Protein 7ZTF (pdb70)

Nearest PDB structures (foldseek):
  7ztf-assembly1_A  TM=1.018E+00  e=3.585E-11  Penicillium expansum
  7zut-assembly1_A  TM=1.003E+00  e=8.116E-11  Penicillium expansum
  7zw2-assembly1_A  TM=1.015E+00  e=1.733E-10  Penicillium expansum
  7zvh-assembly1_A  TM=1.007E+00  e=1.635E-10  Penicillium expansum
  7ztj-assembly1_A  TM=9.752E-01  e=5.570E-10  Penicillium expansum

Radius of gyration: 9.97 Å; Cα contacts (8 Å, |Δi|>4): 159; chains: 1; bounding box: 28×24×22 Å

B-factor: mean 9.41, std 6.56, range [2.48, 90.11]

Sequence (57 aa):
SKYGGECSKKEHNTCTYRKKDGKKDHIVVKCPSADNKKKKCKTDRRHHCEYDDHHKKTVDCQTPV

Foldseek 3Di:
DKWKWFAAQVQQWGWTDDPNDTDIDHWDPDPQFTQPDGRAMKIQDPVVRHIGNNDDD

InterPro domains:
  IPR022706 Antifungal protein [PF11402] (35-84)
  IPR023112 Antifungal protein domain superfamily [G3DSA:2.40.50.60] (34-87)
  IPR023112 Antifungal protein domain superfamily [SSF57598] (35-86)

Solvent-accessible surface area: 4076 Å² total; per-residue (Å²): 81,130,51,32,6,71,0,27,120,150,119,28,23,0,39,15,145,47,110,65,132,90,62,125,42,140,7,34,103,51,108,112,84,81,3,103,81,86,154,53,88,0,35,55,8,47,134,119,169,58,25,38,0,49,13,120,207

Structure (mmCIF, N/CA/C/O backbone):
data_7ZTF
#
_entry.id   7ZTF
#
_cell.length_a   46.332
_cell.length_b   46.332
_cell.length_c   42.089
_cell.angle_alpha   90.000
_cell.angle_beta   90.000
_cell.angle_gamma   120.000
#
_symmetry.space_group_name_H-M   'P 32 2 1'
#
loop_
_entity.id
_entity.type
_entity.pdbx_description
1 polymer 'Antifungal protein'
2 non-polymer 'CHLORIDE ION'
3 non-polymer 'SODIUM ION'
4 water water
#
loop_
_atom_site.group_PDB
_atom_site.id
_atom_site.type_symbol
_atom_site.label_atom_id
_atom_site.label_alt_id
_atom_site.label_comp_id
_atom_site.label_asym_id
_atom_site.label_entity_id
_atom_site.label_seq_id
_atom_site.pdbx_PDB_ins_code
_atom_site.Cartn_x
_atom_site.Cartn_y
_atom_site.Cartn_z
_atom_site.occupancy
_atom_site.B_iso_or_equiv
_atom_site.auth_seq_id
_atom_site.auth_comp_id
_atom_site.auth_asym_id
_atom_site.auth_atom_id
_atom_site.pdbx_PDB_model_num
ATOM 1 N N . SER A 1 2 ? -5.329 5.284 0.544 1.00 16.37 2 SER A N 1
ATOM 2 C CA . SER A 1 2 ? -4.675 6.463 1.181 1.00 15.67 2 SER A CA 1
ATOM 3 C C . SER A 1 2 ? -5.700 7.569 1.427 1.00 12.54 2 SER A C 1
ATOM 4 O O . SER A 1 2 ? -6.684 7.681 0.695 1.00 12.50 2 SER A O 1
ATOM 12 N N . LYS A 1 3 ? -5.465 8.355 2.472 1.00 12.14 3 LYS A N 1
ATOM 13 C CA . LYS A 1 3 ? -6.350 9.454 2.845 1.00 11.50 3 LYS A CA 1
ATOM 14 C C . LYS A 1 3 ? -5.662 10.773 2.586 1.00 9.64 3 LYS A C 1
ATOM 15 O O . LYS A 1 3 ? -4.473 10.947 2.891 1.00 12.02 3 LYS A O 1
ATOM 34 N N . TYR A 1 4 ? -6.429 11.693 2.016 1.00 7.02 4 TYR A N 1
ATOM 35 C CA . TYR A 1 4 ? -5.952 13.017 1.642 1.00 6.91 4 TYR A CA 1
ATOM 36 C C . TYR A 1 4 ? -6.863 14.034 2.308 1.00 6.77 4 TYR A C 1
ATOM 37 O O . TYR A 1 4 ? -8.077 14.055 2.064 1.00 7.75 4 TYR A O 1
ATOM 55 N N . GLY A 1 5 ? -6.271 14.874 3.151 1.00 7.08 5 GLY A N 1
ATOM 56 C CA . GLY A 1 5 ? -7.030 15.746 4.015 1.00 7.07 5 GLY A CA 1
ATOM 57 C C . GLY A 1 5 ? -7.181 17.148 3.490 1.00 6.05 5 GLY A C 1
ATOM 58 O O . GLY A 1 5 ? -6.379 17.654 2.697 1.00 6.25 5 GLY A O 1
ATOM 62 N N . GLY A 1 6 ? -8.195 17.806 4.025 1.00 6.18 6 GLY A N 1
ATOM 63 C CA . GLY A 1 6 ? -8.435 19.201 3.752 1.00 7.46 6 GLY A CA 1
ATOM 64 C C . GLY A 1 6 ? -9.521 19.747 4.617 1.00 6.14 6 GLY A C 1
ATOM 65 O O . GLY A 1 6 ? -9.738 19.254 5.727 1.00 6.11 6 GLY A O 1
ATOM 69 N N . GLU A 1 7 ? -10.174 20.796 4.134 1.00 6.31 7 GLU A N 1
ATOM 70 C CA . GLU A 1 7 ? -11.213 21.501 4.878 1.00 7.02 7 GLU A CA 1
ATOM 71 C C . GLU A 1 7 ? -12.459 21.625 4.027 1.00 5.87 7 GLU A C 1
ATOM 72 O O . GLU A 1 7 ? -12.374 21.786 2.810 1.00 6.23 7 GLU A O 1
ATOM 84 N N . CYS A 1 8 ? -13.619 21.641 4.694 1.00 5.71 8 CYS A N 1
ATOM 85 C CA . CYS A 1 8 ? -14.892 21.704 3.971 1.00 5.53 8 CYS A CA 1
ATOM 86 C C . CYS A 1 8 ? -15.545 23.088 4.051 1.00 5.30 8 CYS A C 1
ATOM 87 O O . CYS A 1 8 ? -15.333 23.853 4.987 1.00 6.50 8 CYS A O 1
ATOM 94 N N . SER A 1 9 ? -16.344 23.376 3.025 1.00 5.23 9 SER A N 1
ATOM 95 C CA . SER A 1 9 ? -17.175 24.570 2.966 1.00 5.46 9 SER A CA 1
ATOM 96 C C . SER A 1 9 ? -18.598 24.205 3.326 1.00 5.41 9 SER A C 1
ATOM 97 O O . SER A 1 9 ? -19.225 23.382 2.647 1.00 5.79 9 SER A O 1
ATOM 105 N N . LYS A 1 10 ? -19.136 24.823 4.370 1.00 5.71 10 LYS A N 1
ATOM 106 C CA A LYS A 1 10 ? -20.507 24.566 4.768 0.50 6.21 10 LYS A CA 1
ATOM 107 C CA B LYS A 1 10 ? -20.510 24.555 4.762 0.50 6.24 10 LYS A CA 1
ATOM 108 C C . LYS A 1 10 ? -21.473 25.095 3.702 1.00 6.56 10 LYS A C 1
ATOM 109 O O . LYS A 1 10 ? -22.448 24.433 3.340 1.00 7.92 10 LYS A O 1
ATOM 145 N N . GLU A 1 11 ? -21.209 26.283 3.189 1.00 6.81 11 GLU A N 1
ATOM 146 C CA . GLU A 1 11 ? -22.134 26.888 2.231 1.00 7.60 11 GLU A CA 1
ATOM 147 C C . GLU A 1 11 ? -22.239 26.076 0.952 1.00 7.17 11 GLU A C 1
ATOM 148 O O . GLU A 1 11 ? -23.330 25.911 0.403 1.00 9.00 11 GLU A O 1
ATOM 160 N N . HIS A 1 12 ? -21.111 25.554 0.479 1.00 6.30 12 HIS A N 1
ATOM 161 C CA . HIS A 1 12 ? -21.081 24.870 -0.822 1.00 6.56 12 HIS A CA 1
ATOM 162 C C . HIS A 1 12 ? -21.066 23.352 -0.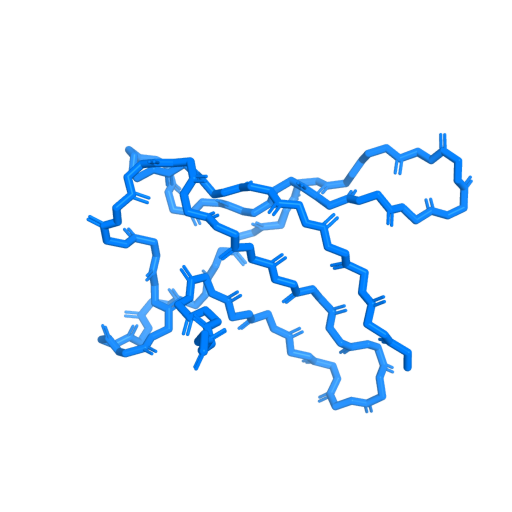727 1.00 5.27 12 HIS A C 1
ATOM 163 O O . HIS A 1 12 ? -21.211 22.665 -1.732 1.00 5.89 12 HIS A O 1
ATOM 178 N N . ASN A 1 13 ? -20.911 22.835 0.481 1.00 4.90 13 ASN A N 1
ATOM 179 C CA . ASN A 1 13 ? -20.797 21.407 0.732 1.00 4.74 13 ASN A CA 1
ATOM 180 C C . ASN A 1 13 ? -19.708 20.741 -0.111 1.00 4.35 13 ASN A C 1
ATOM 181 O O . ASN A 1 13 ? -19.942 19.732 -0.775 1.00 4.86 13 ASN A O 1
ATOM 192 N N . THR A 1 14 ? -18.509 21.318 -0.050 1.00 4.52 14 THR A N 1
ATOM 193 C CA . THR A 1 14 ? -17.332 20.814 -0.734 1.00 4.59 14 THR A CA 1
ATOM 194 C C . THR A 1 14 ? -16.211 20.547 0.263 1.00 4.61 14 THR A C 1
ATOM 195 O O . THR A 1 14 ? -16.199 21.073 1.381 1.00 5.33 14 THR A O 1
ATOM 206 N N . CYS A 1 15 ? -15.271 19.723 -0.184 1.00 4.89 15 CYS A N 1
ATOM 207 C CA . CYS A 1 15 ? -14.037 19.413 0.518 1.00 4.93 15 CYS A CA 1
ATOM 208 C C . CYS A 1 15 ? -12.877 19.788 -0.387 1.00 4.65 15 CYS A C 1
ATOM 209 O O . CYS A 1 15 ? -12.828 19.329 -1.530 1.00 5.21 15 CYS A O 1
ATOM 216 N N . THR A 1 16 ? -11.960 20.623 0.103 1.00 4.72 16 THR A N 1
ATOM 217 C CA . THR A 1 16 ? -10.746 20.961 -0.638 1.00 5.07 16 THR A CA 1
ATOM 218 C C . THR A 1 16 ? -9.588 20.226 0.007 1.00 4.97 16 THR A C 1
ATOM 219 O O . THR A 1 16 ? -9.213 20.558 1.137 1.00 6.20 16 THR A O 1
ATOM 230 N N . TYR A 1 17 ? -9.038 19.233 -0.687 1.00 5.15 17 TYR A N 1
ATOM 231 C CA . TYR A 1 17 ? -8.000 18.370 -0.132 1.00 5.35 17 TYR A CA 1
ATOM 232 C C . TYR A 1 17 ? -6.701 18.476 -0.920 1.00 4.67 17 TYR A C 1
ATOM 233 O O . TYR A 1 17 ? -6.690 18.854 -2.082 1.00 5.12 17 TYR A O 1
ATOM 251 N N . ARG A 1 18 ? -5.606 18.128 -0.242 1.00 5.21 18 ARG A N 1
ATOM 252 C CA . ARG A 1 18 ? -4.278 18.176 -0.830 1.00 5.37 18 ARG A CA 1
ATOM 253 C C . ARG A 1 18 ? -3.855 16.782 -1.300 1.00 5.49 18 ARG A C 1
ATOM 254 O O . ARG A 1 18 ? -3.881 15.825 -0.533 1.00 6.44 18 ARG A O 1
ATOM 275 N N . LYS A 1 19 ? -3.433 16.681 -2.552 1.00 5.56 19 LYS A N 1
ATOM 276 C CA A LYS A 1 19 ? -2.918 15.429 -3.116 0.50 4.75 19 LYS A CA 1
ATOM 277 C CA B LYS A 1 19 ? -2.895 15.429 -3.106 0.50 6.45 19 LYS A CA 1
ATOM 278 C C . LYS A 1 19 ? -1.978 15.741 -4.276 1.00 6.01 19 LYS A C 1
ATOM 279 O O . LYS A 1 19 ? -2.288 16.560 -5.116 1.00 6.05 19 LYS A O 1
ATOM 315 N N . ASP A 1 20 ? -0.826 15.079 -4.319 1.00 7.02 20 ASP A N 1
ATOM 316 C CA . ASP A 1 20 ? 0.136 15.241 -5.417 1.00 8.03 20 ASP A CA 1
ATOM 317 C C . ASP A 1 20 ? 0.569 16.686 -5.606 1.00 7.56 20 ASP A C 1
ATOM 318 O O . ASP A 1 20 ? 0.840 17.116 -6.720 1.00 8.68 20 ASP A O 1
ATOM 327 N N . GLY A 1 21 ? 0.656 17.418 -4.497 1.00 7.02 21 GLY A N 1
ATOM 328 C CA . GLY A 1 21 ? 1.121 18.791 -4.520 1.00 7.18 21 GLY A CA 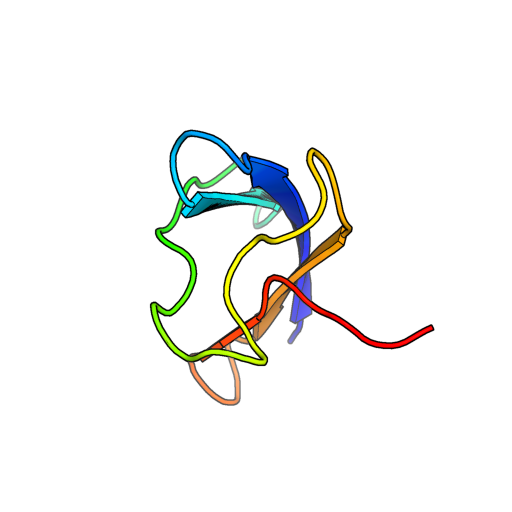1
ATOM 329 C C . GLY A 1 21 ? 0.075 19.820 -4.846 1.00 6.33 21 GLY A C 1
ATOM 330 O O . GLY A 1 21 ? 0.405 20.998 -4.857 1.00 7.39 21 GLY A O 1
ATOM 334 N N . LYS A 1 22 ? -1.157 19.382 -5.116 1.00 6.31 22 LYS A N 1
ATOM 335 C CA A LYS A 1 22 ? -2.193 20.272 -5.578 0.50 5.32 22 LYS A CA 1
ATOM 336 C CA B LYS A 1 22 ? -2.248 20.226 -5.649 0.50 6.41 22 LYS A CA 1
ATOM 337 C C . LYS A 1 22 ? -3.414 20.174 -4.689 1.00 4.90 22 LYS A C 1
ATOM 338 O O . LYS A 1 22 ? -3.619 19.174 -3.993 1.00 5.40 22 LYS A O 1
ATOM 374 N N . ASP A 1 23 ? -4.226 21.229 -4.713 1.00 4.37 23 ASP A N 1
ATOM 375 C CA . ASP A 1 23 ? -5.509 21.214 -4.032 1.00 4.32 23 ASP A CA 1
ATOM 376 C C . ASP A 1 23 ? -6.616 20.827 -5.004 1.00 4.21 23 ASP A C 1
ATOM 377 O O . ASP A 1 23 ? -6.638 21.269 -6.146 1.00 5.28 23 ASP A O 1
ATOM 386 N N . HIS A 1 24 ? -7.543 20.006 -4.515 1.00 4.37 24 HIS A N 1
ATOM 387 C CA . HIS A 1 24 ? -8.637 19.462 -5.332 1.00 4.50 24 HIS A CA 1
ATOM 388 C C . HIS A 1 24 ? -9.934 19.705 -4.586 1.00 4.30 24 HIS A C 1
ATOM 389 O O . HIS A 1 24 ? -10.029 19.383 -3.405 1.00 5.12 24 HIS A O 1
ATOM 404 N N . ILE A 1 25 ? -10.944 20.231 -5.280 1.00 4.47 25 ILE A N 1
ATOM 405 C CA . ILE A 1 25 ? -12.242 20.524 -4.659 1.00 4.66 25 ILE A CA 1
ATOM 406 C C . ILE A 1 25 ? -13.247 19.487 -5.132 1.00 4.14 25 ILE A C 1
ATOM 407 O O . ILE A 1 25 ? -13.533 19.410 -6.339 1.00 4.60 25 ILE A O 1
ATOM 423 N N . VAL A 1 26 ? -13.814 18.738 -4.192 1.00 4.55 26 VAL A N 1
ATOM 424 C CA A VAL A 1 26 ? -14.836 17.739 -4.495 0.50 4.63 26 VAL A CA 1
ATO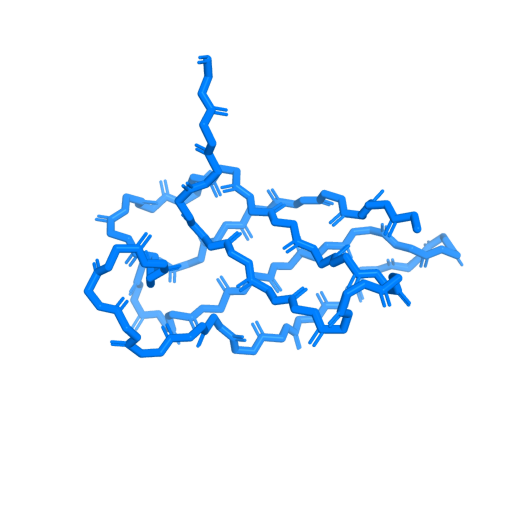M 425 C CA B VAL A 1 26 ? -14.787 17.698 -4.499 0.50 4.71 26 VAL A CA 1
ATOM 426 C C . VAL A 1 26 ? -16.055 18.012 -3.673 1.00 4.39 26 VAL A C 1
ATOM 427 O O . VAL A 1 26 ? -15.954 18.480 -2.537 1.00 5.51 26 VAL A O 1
ATOM 451 N N . LYS A 1 27 ? -17.228 17.718 -4.207 1.00 4.46 27 LYS A N 1
ATOM 452 C CA . LYS A 1 27 ? -18.424 17.763 -3.378 1.00 3.93 27 LYS A CA 1
ATOM 453 C C . LYS A 1 27 ? -18.309 16.761 -2.225 1.00 4.08 27 LYS A C 1
ATOM 454 O O . LYS A 1 27 ? -17.862 15.621 -2.413 1.00 4.56 27 LYS A O 1
ATOM 473 N N . CYS A 1 28 ? -18.750 17.176 -1.037 1.00 4.13 28 CYS A N 1
ATOM 474 C CA . CYS A 1 28 ? -18.997 16.236 0.026 1.00 4.06 28 CYS A CA 1
ATOM 475 C C . CYS A 1 28 ? -20.237 15.413 -0.320 1.00 4.24 28 CYS A C 1
ATOM 476 O O . CYS A 1 28 ? -21.072 15.841 -1.127 1.00 4.71 28 CYS A O 1
ATOM 483 N N . PRO A 1 29 ? -20.427 14.272 0.350 1.00 4.56 29 PRO A N 1
ATOM 484 C CA . PRO A 1 29 ? -21.715 13.593 0.258 1.00 4.91 29 PRO A CA 1
ATOM 485 C C . PRO A 1 29 ? -22.860 14.480 0.737 1.00 4.51 29 PRO A C 1
ATOM 486 O O . PRO A 1 29 ? -22.665 15.395 1.546 1.00 4.80 29 PRO A O 1
ATOM 497 N N . SER A 1 30 ? -24.064 14.151 0.287 1.00 4.57 30 SER A N 1
ATOM 498 C CA . SER A 1 30 ? -25.258 14.783 0.807 1.00 4.84 30 SER A CA 1
ATOM 499 C C . SER A 1 30 ? -25.817 14.062 2.039 1.00 4.94 30 SER A C 1
ATOM 500 O O . SER 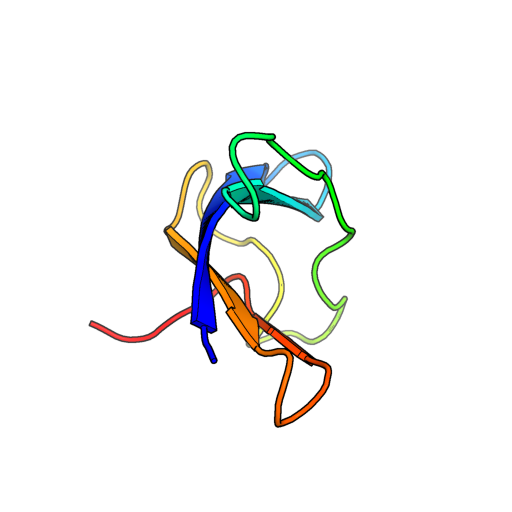A 1 30 ? -26.772 14.529 2.637 1.00 6.28 30 SER A O 1
ATOM 508 N N . ALA A 1 31 ? -25.206 12.939 2.417 1.00 4.86 31 ALA A N 1
ATOM 509 C CA . ALA A 1 31 ? -25.650 12.136 3.546 1.00 4.66 31 ALA A CA 1
ATOM 510 C C . ALA A 1 31 ? -25.515 12.912 4.861 1.00 4.50 31 ALA A C 1
ATOM 511 O O . ALA A 1 31 ? -24.560 13.662 5.067 1.00 4.97 31 ALA A O 1
ATOM 518 N N . ASP A 1 32 ? -26.476 12.702 5.755 1.00 4.55 32 ASP A N 1
ATOM 519 C CA . ASP A 1 32 ? -26.591 13.472 6.994 1.00 4.74 32 ASP A CA 1
ATOM 520 C C . ASP A 1 32 ? -25.311 13.506 7.820 1.00 4.17 32 ASP A C 1
ATOM 521 O O . ASP A 1 32 ? -24.971 14.542 8.377 1.00 4.91 32 ASP A O 1
ATOM 530 N N . ASN A 1 33 ? -24.649 12.353 7.939 1.00 3.90 33 ASN A N 1
ATOM 531 C CA . ASN A 1 33 ? -23.495 12.220 8.816 1.00 4.03 33 ASN A CA 1
ATOM 532 C C . ASN A 1 33 ? -22.177 12.190 8.065 1.00 4.07 33 ASN A C 1
ATOM 533 O O . ASN A 1 33 ? -21.150 11.763 8.617 1.00 4.72 33 ASN A O 1
ATOM 544 N N . LYS A 1 34 ? -22.191 12.710 6.826 1.00 3.96 34 LYS A N 1
ATOM 545 C CA A LYS A 1 34 ? -20.978 12.934 6.044 0.50 4.29 34 LYS A CA 1
ATOM 546 C CA B LYS A 1 34 ? -20.958 12.936 6.068 0.50 4.31 34 LYS A CA 1
ATOM 547 C C . LYS A 1 34 ? -20.873 14.308 5.406 1.00 4.30 34 LYS A C 1
ATOM 548 O O . LYS A 1 34 ? -19.776 14.699 4.988 1.00 5.28 34 LYS A O 1
ATOM 584 N N . LYS A 1 35 ? -21.982 15.035 5.273 1.00 4.20 35 LYS A N 1
ATOM 585 C CA A LYS A 1 35 ? -21.932 16.358 4.647 0.50 4.26 35 LYS A CA 1
ATOM 586 C CA B LYS A 1 35 ? -21.942 16.361 4.641 0.50 4.34 35 LYS A CA 1
ATOM 587 C C . LYS A 1 35 ? -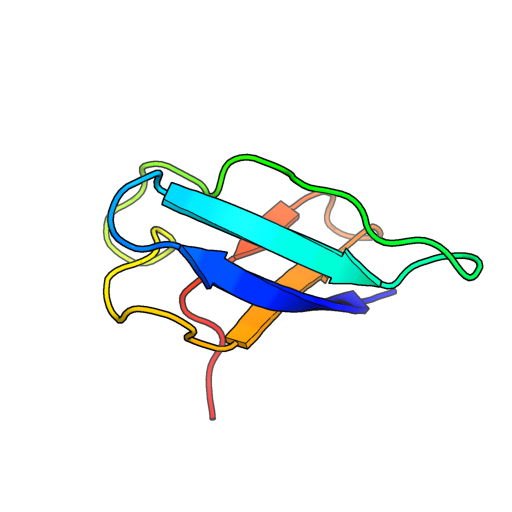21.205 17.372 5.523 1.00 4.37 35 LYS A C 1
ATOM 588 O O . LYS A 1 35 ? -21.012 17.165 6.729 1.00 5.17 35 LYS A O 1
ATOM 624 N N . CYS A 1 36 ? -20.809 18.491 4.932 1.00 4.65 36 CYS A N 1
ATOM 625 C CA . CYS A 1 36 ? -20.160 19.555 5.708 1.00 4.88 36 CYS A CA 1
ATOM 626 C C . CYS A 1 36 ? -21.200 20.311 6.527 1.00 5.35 36 CYS A C 1
ATOM 627 O O . CYS A 1 36 ? -21.984 21.085 5.997 1.00 7.80 36 CYS A O 1
ATOM 634 N N . LYS A 1 37 ? -21.207 20.058 7.831 1.00 5.88 37 LYS A N 1
ATOM 635 C CA . LYS A 1 37 ? -22.089 20.756 8.781 1.00 6.90 37 LYS A CA 1
ATOM 636 C C . LYS A 1 37 ? -21.415 21.886 9.528 1.00 7.54 37 LYS A C 1
ATOM 637 O O . LYS A 1 37 ? -22.106 22.748 10.065 1.00 10.64 37 LYS A O 1
ATOM 656 N N . THR A 1 38 ? -20.092 21.873 9.595 1.00 6.47 38 THR A N 1
ATOM 657 C CA . THR A 1 38 ? -19.330 22.874 10.337 1.00 7.58 38 THR A CA 1
ATOM 658 C C . THR A 1 38 ? -18.328 23.463 9.387 1.00 6.70 38 THR A C 1
ATOM 659 O O . THR A 1 38 ? -17.509 22.739 8.828 1.00 6.88 38 THR A O 1
ATOM 670 N N . ASP A 1 39 ? -18.408 24.769 9.147 1.00 7.06 39 ASP A N 1
ATOM 671 C CA . ASP A 1 39 ? -17.530 25.382 8.165 1.00 6.84 39 ASP A CA 1
ATOM 672 C C . ASP A 1 39 ? -16.067 25.148 8.544 1.00 6.74 39 ASP A C 1
ATOM 673 O O . ASP A 1 39 ? -15.684 25.290 9.706 1.00 8.29 39 ASP A O 1
ATOM 682 N N . ARG A 1 40 ? -15.290 24.783 7.526 1.00 7.32 40 ARG A N 1
ATOM 683 C CA A ARG A 1 40 ? -1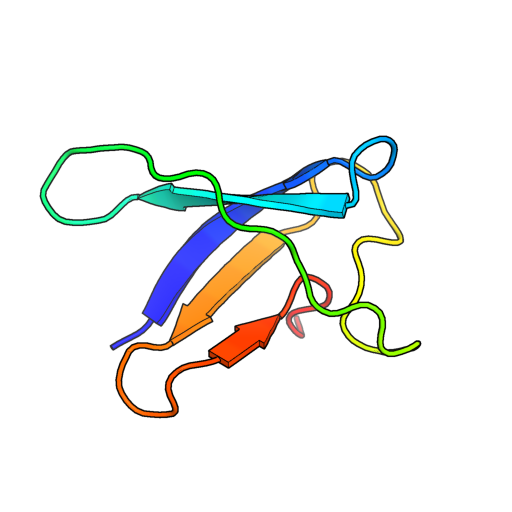3.851 24.497 7.594 0.50 8.27 40 ARG A CA 1
ATOM 684 C CA B ARG A 1 40 ? -13.839 24.529 7.657 0.50 8.42 40 ARG A CA 1
ATOM 685 C C . ARG A 1 40 ? -13.519 23.256 8.438 1.00 7.97 40 ARG A C 1
ATOM 686 O O . ARG A 1 40 ? -12.365 23.017 8.772 1.00 9.46 40 ARG A O 1
ATOM 726 N N . HIS A 1 41 ? -14.523 22.406 8.703 1.00 6.81 41 HIS A N 1
ATOM 727 C CA . HIS A 1 41 ? -14.252 21.112 9.325 1.00 6.90 41 HIS A CA 1
ATOM 728 C C . HIS A 1 41 ? -13.277 20.327 8.470 1.00 6.07 41 HIS A C 1
ATOM 729 O O . HIS A 1 41 ? -13.332 20.362 7.250 1.00 6.22 41 HIS A O 1
ATOM 744 N N . HIS A 1 42 ? -12.422 19.554 9.127 1.00 6.64 42 HIS A N 1
ATOM 745 C CA . HIS A 1 42 ? -11.579 18.616 8.426 1.00 6.04 42 HIS A CA 1
ATOM 746 C C . HIS A 1 42 ? -12.420 17.672 7.560 1.00 5.39 42 HIS A C 1
ATOM 747 O O . HIS A 1 42 ? -13.513 17.229 7.944 1.00 6.19 42 HIS A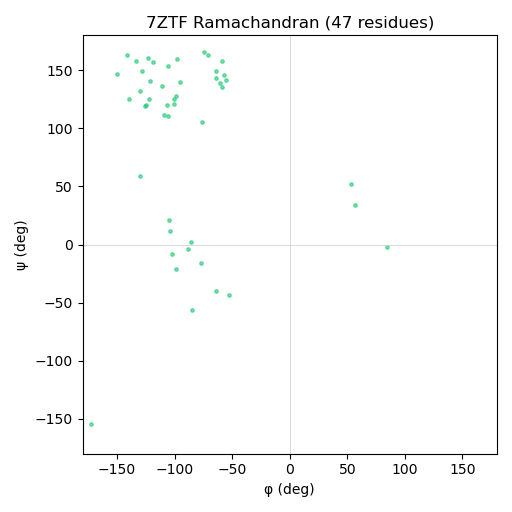 O 1
ATOM 762 N N . C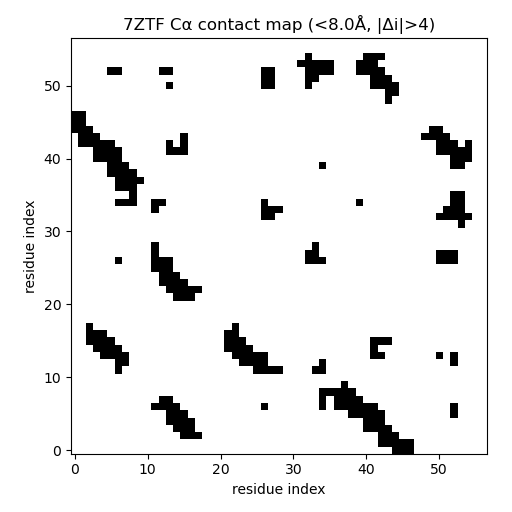YS A 1 43 ? -11.895 17.359 6.390 1.00 4.89 43 CYS A N 1
ATOM 763 C CA . CYS A 1 43 ? -12.532 16.405 5.510 1.00 4.77 43 CYS A CA 1
ATOM 764 C C . CYS A 1 43 ? -11.451 15.577 4.876 1.00 5.24 43 CYS A C 1
ATOM 765 O O . CYS A 1 43 ? -10.268 15.962 4.871 1.00 6.20 43 CYS A O 1
ATOM 772 N N . GLU A 1 44 ? -11.836 14.439 4.308 1.00 5.53 44 GLU A N 1
ATOM 773 C CA . GLU A 1 44 ? -10.851 13.660 3.609 1.00 6.94 44 GLU A CA 1
ATOM 774 C C . GLU A 1 44 ? -11.441 12.875 2.465 1.00 6.22 44 GLU A C 1
ATOM 775 O O . GLU A 1 44 ? -12.599 12.418 2.491 1.00 6.73 44 GLU A O 1
ATOM 787 N N . TYR A 1 45 ? -10.605 12.740 1.440 1.00 6.32 45 TYR A N 1
ATOM 788 C CA . TYR A 1 45 ? -10.831 11.862 0.321 1.00 5.85 45 TYR A CA 1
ATOM 789 C C . TYR A 1 45 ? -9.993 10.611 0.547 1.00 5.93 45 TYR A C 1
ATOM 790 O O . TYR A 1 45 ? -8.784 10.688 0.763 1.00 6.70 45 TYR A O 1
ATOM 808 N N . ASP A 1 46 ? -10.658 9.461 0.518 1.00 6.77 46 ASP A N 1
ATOM 809 C CA . ASP A 1 46 ? -10.006 8.182 0.726 1.00 8.02 46 ASP A CA 1
ATOM 810 C C . ASP A 1 46 ? -9.997 7.494 -0.625 1.00 8.55 46 ASP A C 1
ATOM 811 O O . ASP A 1 46 ? -11.050 7.130 -1.144 1.00 8.84 46 ASP A O 1
ATOM 820 N N . ASP A 1 47 ? -8.813 7.337 -1.215 1.00 9.42 47 ASP A N 1
ATOM 821 C CA . ASP A 1 47 ? -8.733 6.720 -2.541 1.00 10.44 47 ASP A CA 1
ATOM 822 C C . ASP A 1 47 ? -8.666 5.186 -2.522 1.00 10.91 47 ASP A C 1
ATOM 823 O O . ASP A 1 47 ? -8.570 4.574 -3.576 1.00 13.03 47 ASP A O 1
ATOM 832 N N . HIS A 1 48 ? -8.728 4.591 -1.332 1.00 10.99 48 HIS A N 1
ATOM 833 C CA . HIS A 1 48 ? -8.893 3.152 -1.200 1.00 11.19 48 HIS A CA 1
ATOM 834 C C . HIS A 1 48 ? -10.374 2.818 -1.277 1.00 11.04 48 HIS A C 1
ATOM 835 O O . HIS A 1 48 ? -10.814 2.003 -2.093 1.00 12.87 48 HIS A O 1
ATOM 850 N N . HIS A 1 49 ? -11.129 3.443 -0.386 1.00 10.35 49 HIS A N 1
ATOM 851 C CA . HIS A 1 49 ? -12.574 3.274 -0.316 1.00 10.81 49 HIS A CA 1
ATOM 852 C C . HIS A 1 49 ? -13.319 4.074 -1.418 1.00 9.78 49 HIS A C 1
ATOM 853 O O . HIS A 1 49 ? -14.488 3.807 -1.682 1.00 10.47 49 HIS A O 1
ATOM 868 N N . LYS A 1 50 ? -12.637 5.040 -2.050 1.00 8.59 50 LYS A N 1
ATOM 869 C CA A LYS A 1 50 ? -13.234 5.927 -3.063 0.50 8.53 50 LYS A CA 1
ATOM 870 C CA B LYS A 1 50 ? -13.235 5.934 -3.064 0.50 8.77 50 LYS A CA 1
ATOM 871 C C . LYS A 1 50 ? -14.402 6.721 -2.474 1.00 7.81 50 LYS A C 1
ATOM 872 O O . LYS A 1 50 ? -15.507 6.749 -3.025 1.00 8.72 50 LYS A O 1
ATOM 908 N N . THR A 1 51 ? -14.122 7.368 -1.350 1.00 7.46 51 THR A N 1
ATOM 909 C CA . THR A 1 51 ? -15.115 8.098 -0.577 1.00 7.41 51 THR A CA 1
ATOM 910 C C . THR A 1 51 ? -14.614 9.456 -0.172 1.00 5.89 51 THR A C 1
ATOM 911 O O . THR A 1 51 ? -13.403 9.702 -0.072 1.00 7.75 51 THR A O 1
ATOM 922 N N . VAL A 1 52 ? -15.575 10.324 0.117 1.00 5.01 52 VAL A N 1
ATOM 923 C CA . VAL A 1 52 ? -15.329 11.620 0.739 1.00 4.85 52 VAL A CA 1
ATOM 924 C C . VAL A 1 52 ? -16.130 11.653 2.028 1.00 4.82 52 VAL A C 1
ATOM 925 O O . VAL A 1 52 ? -17.277 11.200 2.061 1.00 5.88 52 VAL A O 1
ATOM 938 N N . ASP A 1 53 ? -15.562 12.229 3.087 1.00 4.52 53 ASP A N 1
ATOM 939 C CA . ASP A 1 53 ? -16.307 12.443 4.328 1.00 4.49 53 ASP A CA 1
ATOM 940 C C . ASP A 1 53 ? -15.926 13.815 4.856 1.00 4.27 53 ASP A C 1
ATOM 941 O O . ASP A 1 53 ? -14.745 14.115 5.012 1.00 5.00 53 ASP A O 1
ATOM 950 N N . CYS A 1 54 ? -16.937 14.651 5.095 1.00 4.08 54 CYS A N 1
ATOM 951 C CA . CYS A 1 54 ? -16.754 16.010 5.615 1.00 4.05 54 CYS A CA 1
ATOM 952 C C . CYS A 1 54 ? -17.106 16.128 7.087 1.00 4.30 54 CYS A C 1
ATOM 953 O O . CYS A 1 54 ? -17.144 17.226 7.638 1.00 4.95 54 CYS A O 1
ATOM 960 N N . GLN A 1 55 ? -17.288 14.961 7.734 1.00 4.23 55 GLN A N 1
ATOM 961 C CA . GLN A 1 55 ? -17.437 14.835 9.195 1.00 4.38 55 GLN A CA 1
ATOM 962 C C . GLN A 1 55 ? -16.481 13.767 9.684 1.00 4.88 55 GLN A C 1
ATOM 963 O O . GLN A 1 55 ? -16.863 12.757 10.295 1.00 5.51 55 GLN A O 1
ATOM 977 N N . THR A 1 56 ? -15.205 13.975 9.425 1.00 5.51 56 THR A N 1
ATOM 978 C CA . THR A 1 56 ? -14.221 13.021 9.903 1.00 6.25 56 THR A CA 1
ATOM 979 C C . THR A 1 56 ? -14.215 13.011 11.441 1.00 7.11 56 THR A C 1
ATOM 980 O O . THR A 1 56 ? -14.546 13.997 12.091 1.00 8.78 56 THR A O 1
ATOM 991 N N . PRO A 1 57 ? -13.902 11.866 12.036 1.00 7.45 57 PRO A N 1
ATOM 992 C CA . PRO A 1 57 ? -13.873 11.768 13.494 1.00 8.95 57 PRO A CA 1
ATOM 993 C C . PRO A 1 57 ? -12.654 12.452 14.096 1.00 10.53 57 PRO A C 1
ATOM 994 O O . PRO A 1 57 ? -11.697 12.735 13.391 1.00 11.74 57 PRO A O 1
ATOM 1005 N N . VAL A 1 58 ? -12.692 12.667 15.413 1.00 12.49 58 VAL A N 1
ATOM 1006 C CA . VAL A 1 58 ? -11.540 13.146 16.212 1.00 16.65 58 VAL A CA 1
ATOM 1007 C C . VAL A 1 58 ? -11.268 12.223 17.400 1.00 22.21 58 VAL A C 1
ATOM 1008 O O . VAL A 1 58 ? -12.048 11.307 17.679 1.00 30.88 58 VAL A O 1
#

Organism: Penicillium expansum (NCBI:txid27334)

Secondary structure (DSSP, 8-state):
-EEEEEEETTTTEEEEEETTEEEEEEPP-STTTS--STT-EEEEETTTTEEESS---